Protein AF-A0A223S211-F1 (afdb_monomer)

Secondary structure (DSSP, 8-state):
-----HHHHHHHHHHHHHTTS-TTSPPHHHHHHHHHHHHHHHHTTS--SS-HHHHHHHHHHHHHHH-TTTS-TTT-TTT--SS-HHHHHHHHHHHHHHHHHHHHHHHHHHS---------

Mean predicted aligned error: 13.79 Å

Radius of gyration: 21.32 Å; Cα contacts (8 Å, |Δi|>4): 37; chains: 1; bounding box: 30×64×71 Å

InterPro domains:
  IPR010652 Domain of unknown function DUF1232 [PF06803] (55-91)

Organism: NCBI:txid1235441

pLDDT: mean 74.17, std 15.51, range [44.5, 93.31]

Structure (mmCIF, N/CA/C/O backbone):
data_AF-A0A223S211-F1
#
_entry.id   AF-A0A223S211-F1
#
loop_
_atom_site.group_PDB
_atom_site.id
_atom_site.type_symbol
_atom_site.label_atom_id
_atom_site.label_alt_id
_atom_site.label_comp_id
_atom_site.label_asym_id
_atom_site.label_entity_id
_atom_site.label_seq_id
_atom_site.pdbx_PDB_ins_code
_atom_site.Cartn_x
_atom_site.Cartn_y
_atom_site.Cartn_z
_atom_site.occupancy
_atom_site.B_iso_or_equiv
_atom_site.auth_seq_id
_atom_site.auth_comp_id
_atom_site.auth_asym_id
_atom_site.auth_atom_id
_atom_site.pdbx_PDB_model_num
ATOM 1 N N . MET A 1 1 ? 10.230 50.083 7.044 1.00 44.50 1 MET A N 1
ATOM 2 C CA . MET A 1 1 ? 11.179 48.951 6.926 1.00 44.50 1 MET A CA 1
ATOM 3 C C . MET A 1 1 ? 10.546 47.704 7.547 1.00 44.50 1 MET A C 1
ATOM 5 O O . MET A 1 1 ? 10.408 47.664 8.760 1.00 44.50 1 MET A O 1
ATOM 9 N N . ARG A 1 2 ? 10.102 46.714 6.757 1.00 48.56 2 ARG A N 1
ATOM 10 C CA . ARG A 1 2 ? 9.636 45.405 7.265 1.00 48.56 2 ARG A CA 1
ATOM 11 C C . ARG A 1 2 ? 10.604 44.335 6.758 1.00 48.56 2 ARG A C 1
ATOM 13 O O . ARG A 1 2 ? 10.582 44.000 5.579 1.00 48.56 2 ARG A O 1
ATOM 20 N N . LYS A 1 3 ? 11.503 43.867 7.631 1.00 47.72 3 LYS A N 1
ATOM 21 C CA . LYS A 1 3 ? 12.432 42.766 7.338 1.00 47.72 3 LYS A CA 1
ATOM 22 C C . LYS A 1 3 ? 11.613 41.497 7.108 1.00 47.72 3 LYS A C 1
ATOM 24 O O . LYS A 1 3 ? 10.930 41.010 8.000 1.00 47.72 3 LYS A O 1
ATOM 29 N N . SER A 1 4 ? 11.664 40.999 5.883 1.00 52.56 4 SER A N 1
ATOM 30 C CA . SER A 1 4 ? 11.069 39.742 5.450 1.00 52.56 4 SER A CA 1
ATOM 31 C C . SER A 1 4 ? 11.710 38.561 6.187 1.00 52.56 4 SER A C 1
ATOM 33 O O . SER A 1 4 ? 12.885 38.258 5.969 1.00 52.56 4 SER A O 1
ATOM 35 N N . ASN A 1 5 ? 10.921 37.880 7.022 1.00 55.53 5 ASN A N 1
ATOM 36 C CA . ASN A 1 5 ? 11.266 36.641 7.730 1.00 55.53 5 ASN A CA 1
ATOM 37 C C . ASN A 1 5 ? 11.340 35.443 6.765 1.00 55.53 5 ASN A C 1
ATOM 39 O O . ASN A 1 5 ? 10.596 34.473 6.885 1.00 55.53 5 ASN A O 1
ATOM 43 N N . ARG A 1 6 ? 12.267 35.487 5.801 1.00 54.53 6 ARG A N 1
ATOM 44 C CA . ARG A 1 6 ? 12.559 34.357 4.896 1.00 54.53 6 ARG A CA 1
ATOM 45 C C . ARG A 1 6 ? 13.154 33.156 5.652 1.00 54.53 6 ARG A C 1
ATOM 47 O O . ARG A 1 6 ? 13.075 32.035 5.173 1.00 54.53 6 ARG A O 1
ATOM 54 N N . ALA A 1 7 ? 13.667 33.387 6.864 1.00 60.09 7 ALA A N 1
ATOM 55 C CA . ALA A 1 7 ? 14.140 32.355 7.784 1.00 60.09 7 ALA A CA 1
ATOM 56 C C . ALA A 1 7 ? 13.005 31.510 8.404 1.00 60.09 7 ALA A C 1
ATOM 58 O O . ALA A 1 7 ? 13.226 30.352 8.746 1.00 60.09 7 ALA A O 1
ATOM 59 N N . ALA A 1 8 ? 11.783 32.049 8.510 1.00 59.59 8 ALA A N 1
ATOM 60 C CA . ALA A 1 8 ? 10.662 31.340 9.133 1.00 59.59 8 ALA A CA 1
ATOM 61 C C . ALA A 1 8 ? 10.125 30.197 8.255 1.00 59.59 8 ALA A C 1
ATOM 63 O O . ALA A 1 8 ? 9.730 29.156 8.768 1.00 59.59 8 ALA A O 1
ATOM 64 N N . ALA A 1 9 ? 10.169 30.359 6.930 1.00 62.78 9 ALA A N 1
ATOM 65 C CA . ALA A 1 9 ? 9.744 29.322 5.991 1.00 62.78 9 ALA A CA 1
ATOM 66 C C . ALA A 1 9 ? 10.699 28.115 5.992 1.00 62.78 9 ALA A C 1
ATOM 68 O O . ALA A 1 9 ? 10.250 26.973 5.956 1.00 62.78 9 ALA A O 1
ATOM 69 N N . GLY A 1 10 ? 12.011 28.362 6.097 1.00 68.81 10 GLY A N 1
ATOM 70 C CA . GLY A 1 10 ? 13.014 27.299 6.211 1.00 68.81 10 GLY A CA 1
ATOM 71 C C . GLY A 1 10 ? 12.904 26.523 7.525 1.00 68.81 10 GLY A C 1
ATOM 72 O O . GLY A 1 10 ? 12.969 25.298 7.518 1.00 68.81 10 GLY A O 1
ATOM 73 N N . ALA A 1 11 ? 12.653 27.218 8.638 1.00 68.50 11 ALA A N 1
ATOM 74 C CA . ALA A 1 11 ? 12.440 26.583 9.939 1.00 68.50 11 ALA A CA 1
ATOM 75 C C . ALA A 1 11 ? 11.154 25.735 9.978 1.00 68.50 11 ALA A C 1
ATOM 77 O O . ALA A 1 11 ? 11.175 24.621 10.495 1.00 68.50 11 ALA A O 1
ATOM 78 N N . ALA A 1 12 ? 10.063 26.217 9.372 1.00 66.44 12 ALA A N 1
ATOM 79 C CA . ALA A 1 12 ? 8.811 25.466 9.272 1.00 66.44 12 ALA A CA 1
ATOM 80 C C . ALA A 1 12 ? 8.959 24.196 8.413 1.00 66.44 12 ALA A C 1
ATOM 82 O O . ALA A 1 12 ? 8.445 23.140 8.774 1.00 66.44 12 ALA A O 1
ATOM 83 N N . ALA A 1 13 ? 9.713 24.271 7.312 1.00 67.62 13 ALA A N 1
ATOM 84 C CA . ALA A 1 13 ? 10.011 23.106 6.482 1.00 67.62 13 ALA A CA 1
ATOM 85 C C . ALA A 1 13 ? 10.882 22.073 7.222 1.00 67.62 13 ALA A C 1
ATOM 87 O O . ALA A 1 13 ? 10.626 20.874 7.124 1.00 67.62 13 ALA A O 1
ATOM 88 N N . TRP A 1 14 ? 11.863 22.524 8.013 1.00 66.12 14 TRP A N 1
ATOM 89 C CA . TRP A 1 14 ? 12.709 21.635 8.820 1.00 66.12 14 TRP A CA 1
ATOM 90 C C . TRP A 1 14 ? 11.920 20.931 9.932 1.00 66.12 14 TRP A C 1
ATOM 92 O O . TRP A 1 14 ? 12.124 19.744 10.185 1.00 66.12 14 TRP A O 1
ATOM 102 N N . GLN A 1 15 ? 10.965 21.636 10.545 1.00 61.91 15 GLN A N 1
ATOM 103 C CA . GLN A 1 15 ? 10.058 21.058 11.539 1.00 61.91 15 GLN A CA 1
ATOM 104 C C . GLN A 1 15 ? 9.120 20.017 10.922 1.00 61.91 15 GLN A C 1
ATOM 106 O O . GLN A 1 15 ? 8.964 18.954 11.500 1.00 61.91 15 GLN A O 1
ATOM 111 N N . MET A 1 16 ? 8.589 20.232 9.713 1.00 60.72 16 MET A N 1
ATOM 112 C CA . MET A 1 16 ? 7.743 19.231 9.039 1.00 60.72 16 MET A CA 1
ATOM 113 C C . MET A 1 16 ? 8.492 17.949 8.657 1.00 60.72 16 MET A C 1
ATOM 115 O O . MET A 1 16 ? 7.904 16.870 8.677 1.00 60.72 16 MET A O 1
ATOM 119 N N . VAL A 1 17 ? 9.779 18.053 8.317 1.00 64.19 17 VAL A N 1
ATOM 120 C CA . VAL A 1 17 ? 10.615 16.883 8.007 1.00 64.19 17 VAL A CA 1
ATOM 121 C C . VAL A 1 17 ? 10.928 16.083 9.274 1.00 64.19 17 VAL A C 1
ATOM 123 O O . VAL A 1 17 ? 10.921 14.855 9.231 1.00 64.19 17 VAL A O 1
ATOM 126 N N . HIS A 1 18 ? 11.133 16.751 10.413 1.00 59.31 18 HIS A N 1
ATOM 127 C CA . HIS A 1 18 ? 11.348 16.080 11.700 1.00 59.31 18 HIS A CA 1
ATOM 128 C C . HIS A 1 18 ? 10.036 15.534 12.309 1.00 59.31 18 HIS A C 1
ATOM 130 O O . HIS A 1 18 ? 10.013 14.439 12.873 1.00 59.31 18 HIS A O 1
ATOM 136 N N . ASP A 1 19 ? 8.917 16.229 12.077 1.00 53.62 19 ASP A N 1
ATOM 137 C CA . ASP A 1 19 ? 7.551 15.826 12.448 1.00 53.62 19 ASP A CA 1
ATOM 138 C C . ASP A 1 19 ? 6.927 14.809 11.477 1.00 53.62 19 ASP A C 1
ATOM 140 O O . ASP A 1 19 ? 5.792 14.371 11.677 1.00 53.62 19 ASP A O 1
ATOM 144 N N . GLY A 1 20 ? 7.655 14.372 10.441 1.00 48.09 20 GLY A N 1
ATOM 145 C CA . GLY A 1 20 ? 7.260 13.243 9.586 1.00 48.09 20 GLY A CA 1
ATOM 146 C C . GLY A 1 20 ? 7.055 11.941 10.376 1.00 48.09 20 GLY A C 1
ATOM 147 O O . GLY A 1 20 ? 6.355 11.033 9.928 1.00 48.09 20 GLY A O 1
ATOM 148 N N . THR A 1 21 ? 7.584 11.903 11.599 1.00 55.34 21 THR A N 1
ATOM 149 C CA . THR A 1 21 ? 7.335 10.922 12.660 1.00 55.34 21 THR A CA 1
ATOM 150 C C . THR A 1 21 ? 6.261 11.430 13.633 1.00 55.34 21 THR A C 1
ATOM 152 O O . THR A 1 21 ? 6.496 11.554 14.832 1.00 55.34 21 THR A O 1
ATOM 155 N N . LYS A 1 22 ? 5.059 11.765 13.140 1.00 56.81 22 LYS A N 1
ATOM 156 C CA . LYS A 1 22 ? 3.949 12.173 14.023 1.00 56.81 22 LYS A CA 1
ATOM 157 C C . LYS A 1 22 ? 3.675 11.075 15.069 1.00 56.81 22 LYS A C 1
ATOM 159 O O . LYS A 1 22 ? 3.378 9.944 14.668 1.00 56.81 22 LYS A O 1
ATOM 164 N N . PRO A 1 23 ? 3.700 11.380 16.381 1.00 52.53 23 PRO A N 1
ATOM 165 C CA . PRO A 1 23 ? 3.287 10.438 17.415 1.00 52.53 23 PRO A CA 1
ATOM 166 C C . PRO A 1 23 ? 1.818 10.064 17.182 1.00 52.53 23 PRO A C 1
ATOM 168 O O . PRO A 1 23 ? 0.954 10.937 17.158 1.00 52.53 23 PRO A O 1
ATOM 171 N N . GLY A 1 24 ? 1.537 8.781 16.945 1.00 64.69 24 GLY A N 1
ATOM 172 C CA . GLY A 1 24 ? 0.174 8.263 16.757 1.00 64.69 24 GLY A CA 1
ATOM 173 C C . GLY A 1 24 ? -0.136 7.675 15.378 1.00 64.69 24 GLY A C 1
ATOM 174 O O . GLY A 1 24 ? -1.168 7.025 15.234 1.00 64.69 24 GLY A O 1
ATOM 175 N N . LYS A 1 25 ? 0.739 7.825 14.372 1.00 68.38 25 LYS A N 1
ATOM 176 C CA . LYS A 1 25 ? 0.586 7.119 13.086 1.00 68.38 25 LYS A CA 1
ATOM 177 C C . LYS A 1 25 ? 1.404 5.822 13.066 1.00 68.38 25 LYS A C 1
ATOM 179 O O . LYS A 1 25 ? 2.550 5.834 13.516 1.00 68.38 25 LYS A O 1
ATOM 184 N N . PRO A 1 26 ? 0.878 4.712 12.511 1.00 76.62 26 PRO A N 1
ATOM 185 C CA . PRO A 1 26 ? 1.645 3.476 12.390 1.00 76.62 26 PRO A CA 1
ATOM 186 C C . PRO A 1 26 ? 2.921 3.694 11.575 1.00 76.62 26 PRO A C 1
ATOM 188 O O . PRO A 1 26 ? 2.877 4.368 10.539 1.00 76.62 26 PRO A O 1
ATOM 191 N N . SER A 1 27 ? 4.037 3.108 12.019 1.00 83.56 27 SER A N 1
ATOM 192 C CA . SER A 1 27 ? 5.309 3.165 11.290 1.00 83.56 27 SER A CA 1
ATOM 193 C C . SER A 1 27 ? 5.175 2.535 9.900 1.00 83.56 27 SER A C 1
ATOM 195 O 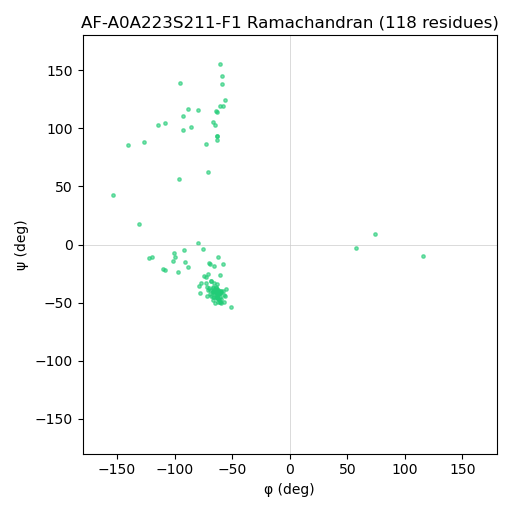O . SER A 1 27 ? 4.329 1.667 9.679 1.00 83.56 27 SER A O 1
ATOM 197 N N . VAL A 1 28 ? 6.021 2.936 8.948 1.00 82.06 28 VAL A N 1
ATOM 198 C CA . VAL A 1 28 ? 6.000 2.379 7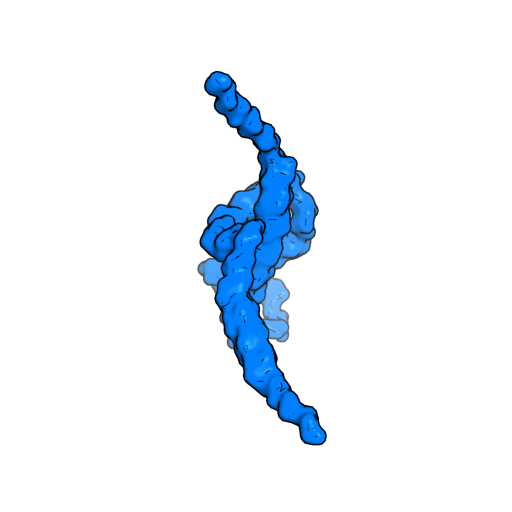.580 1.00 82.06 28 VAL A CA 1
ATOM 199 C C . VAL A 1 28 ? 6.144 0.854 7.593 1.00 82.06 28 VAL A C 1
ATOM 201 O O . VAL A 1 28 ? 5.437 0.166 6.863 1.00 82.06 28 VAL A O 1
ATOM 204 N N . PHE A 1 29 ? 6.975 0.312 8.484 1.00 83.44 29 PHE A N 1
ATOM 205 C CA . PHE A 1 29 ? 7.124 -1.133 8.668 1.00 83.44 29 PHE A CA 1
ATOM 206 C C . PHE A 1 29 ? 5.865 -1.795 9.235 1.00 83.44 29 PHE A C 1
ATOM 208 O O . PHE A 1 29 ? 5.473 -2.859 8.761 1.00 83.44 29 PHE A O 1
ATOM 215 N N . ALA A 1 30 ? 5.192 -1.162 10.202 1.00 85.06 30 ALA A N 1
ATOM 216 C CA . ALA A 1 30 ? 3.920 -1.662 10.722 1.00 85.06 30 ALA A CA 1
ATOM 217 C C . ALA A 1 30 ? 2.836 -1.680 9.632 1.00 85.06 30 ALA A C 1
ATOM 219 O O . ALA A 1 30 ? 2.062 -2.633 9.548 1.00 85.06 30 ALA A O 1
ATOM 220 N N . ARG A 1 31 ? 2.819 -0.663 8.759 1.00 86.50 31 ARG A N 1
ATOM 221 C CA . ARG A 1 31 ? 1.938 -0.621 7.583 1.00 86.50 31 ARG A CA 1
ATOM 222 C C . ARG A 1 31 ? 2.287 -1.734 6.600 1.00 86.50 31 ARG A C 1
ATOM 224 O O . ARG A 1 31 ? 1.416 -2.509 6.238 1.00 86.50 31 ARG A O 1
ATOM 231 N N . ALA A 1 32 ? 3.555 -1.889 6.234 1.00 86.94 32 ALA A N 1
ATOM 232 C CA . ALA A 1 32 ? 3.985 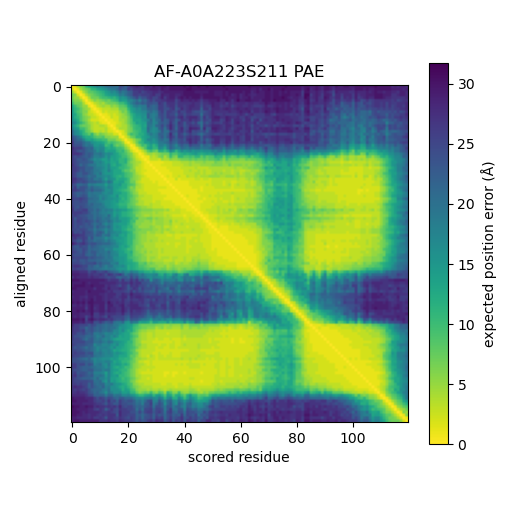-2.959 5.336 1.00 86.94 32 ALA A CA 1
ATOM 233 C C . ALA A 1 32 ? 3.591 -4.354 5.867 1.00 86.94 32 ALA A C 1
ATOM 235 O O . ALA A 1 32 ? 3.023 -5.159 5.132 1.00 86.94 32 ALA A O 1
ATOM 236 N N . GLY A 1 33 ? 3.790 -4.612 7.165 1.00 89.19 33 GLY A N 1
ATOM 237 C CA . GLY A 1 33 ? 3.398 -5.872 7.808 1.00 89.19 33 GLY A CA 1
ATOM 238 C C . GLY A 1 33 ? 1.883 -6.083 7.955 1.00 89.19 33 GLY A C 1
ATOM 239 O O . GLY A 1 33 ? 1.432 -7.203 8.200 1.00 89.19 33 GLY A O 1
ATOM 240 N N . ALA A 1 34 ? 1.070 -5.036 7.811 1.00 91.19 34 ALA A N 1
ATOM 241 C CA . ALA A 1 34 ? -0.387 -5.128 7.875 1.00 91.19 34 ALA A CA 1
ATOM 242 C C . ALA A 1 34 ? -1.046 -5.375 6.508 1.00 91.19 34 ALA A C 1
ATOM 244 O O . ALA A 1 34 ? -2.181 -5.847 6.474 1.00 91.19 34 ALA A O 1
ATOM 245 N N . VAL A 1 35 ? -0.328 -5.180 5.396 1.00 91.31 35 VAL A N 1
ATOM 246 C CA . VAL A 1 35 ? -0.813 -5.479 4.035 1.00 91.31 35 VAL A CA 1
ATOM 247 C C . VAL A 1 35 ? -1.382 -6.903 3.889 1.00 91.31 35 VAL A C 1
ATOM 249 O O . VAL A 1 35 ? -2.537 -7.022 3.477 1.00 91.31 35 VAL A O 1
ATOM 252 N N . PRO A 1 36 ? -0.672 -7.998 4.240 1.00 90.12 36 PRO A N 1
ATOM 253 C CA . PRO A 1 36 ? -1.217 -9.348 4.059 1.00 90.12 36 PRO A CA 1
ATOM 254 C C . PRO A 1 36 ? -2.477 -9.596 4.902 1.00 90.12 36 PRO A C 1
ATOM 256 O O . PRO A 1 36 ? -3.403 -10.268 4.448 1.00 90.12 36 PRO A O 1
ATOM 259 N N . ARG A 1 37 ? -2.551 -9.009 6.104 1.00 92.00 37 ARG A N 1
ATOM 260 C CA . ARG A 1 37 ? -3.731 -9.097 6.980 1.00 92.00 37 ARG A CA 1
ATOM 261 C C . ARG A 1 37 ? -4.914 -8.319 6.409 1.00 92.00 37 ARG A C 1
ATOM 263 O O . ARG A 1 37 ? -6.016 -8.858 6.363 1.00 92.00 37 ARG A O 1
ATOM 270 N N . MET A 1 38 ? -4.674 -7.115 5.889 1.00 93.31 38 MET A N 1
ATOM 271 C CA . MET A 1 38 ? -5.677 -6.306 5.191 1.00 93.31 38 MET A CA 1
ATOM 272 C C . MET A 1 38 ? -6.283 -7.059 4.007 1.00 93.31 38 MET A C 1
ATOM 274 O O . MET A 1 38 ? -7.507 -7.148 3.891 1.00 93.31 38 MET A O 1
ATOM 278 N N . LEU A 1 39 ? -5.435 -7.634 3.150 1.00 90.06 39 LEU A N 1
ATOM 279 C CA . LEU A 1 39 ? -5.885 -8.411 1.996 1.00 90.06 39 LEU A CA 1
ATOM 280 C C . LEU A 1 39 ? -6.667 -9.655 2.442 1.00 90.06 39 LEU A C 1
ATOM 282 O O . LEU A 1 39 ? -7.763 -9.898 1.939 1.00 90.06 39 LEU A O 1
ATOM 286 N N . GLY A 1 40 ? -6.165 -10.394 3.437 1.00 90.06 40 GLY A N 1
ATOM 287 C CA . GLY A 1 40 ? -6.851 -11.561 3.996 1.00 90.06 40 GLY A CA 1
ATOM 288 C C . GLY A 1 40 ? -8.230 -11.230 4.577 1.00 90.06 40 GLY A C 1
ATOM 289 O O . GLY A 1 40 ? -9.213 -11.899 4.254 1.00 90.06 40 GLY A O 1
ATOM 290 N N . ASN A 1 41 ? -8.337 -10.165 5.374 1.00 91.75 41 ASN A N 1
ATOM 291 C CA . ASN A 1 41 ? -9.600 -9.726 5.971 1.00 91.75 41 ASN A CA 1
ATOM 292 C C . ASN A 1 41 ? -10.578 -9.189 4.924 1.00 91.75 41 ASN A C 1
ATOM 294 O O . ASN A 1 41 ? -11.786 -9.393 5.057 1.00 91.75 41 ASN A O 1
ATOM 298 N N . ARG A 1 42 ? -10.082 -8.582 3.839 1.00 91.00 42 ARG A N 1
ATOM 299 C CA . ARG A 1 42 ? -10.924 -8.191 2.704 1.00 91.00 42 ARG A CA 1
ATOM 300 C C . ARG A 1 42 ? -11.466 -9.396 1.936 1.00 91.00 42 ARG A C 1
ATOM 302 O O . ARG A 1 42 ? -12.647 -9.396 1.583 1.00 91.00 42 ARG A O 1
ATOM 309 N N . VAL A 1 43 ? -10.626 -10.396 1.659 1.00 89.12 43 VAL A N 1
ATOM 310 C CA . VAL A 1 43 ? -11.022 -11.631 0.952 1.00 89.12 43 VAL A CA 1
ATOM 311 C C . VAL A 1 43 ? -12.038 -12.426 1.775 1.00 89.12 43 VAL A C 1
ATOM 313 O O . VAL A 1 43 ? -13.000 -12.950 1.226 1.00 89.12 43 VAL A O 1
ATOM 316 N N . ARG A 1 44 ? -11.886 -12.436 3.104 1.00 90.88 44 ARG A N 1
ATOM 317 C CA . ARG A 1 44 ? -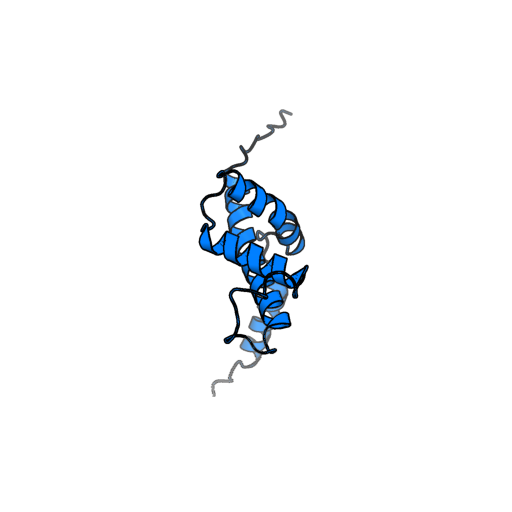12.841 -13.040 4.050 1.00 90.88 44 ARG A CA 1
ATOM 318 C C . ARG A 1 44 ? -14.121 -12.220 4.263 1.00 90.88 44 ARG A C 1
ATOM 320 O O . ARG A 1 44 ? -14.987 -12.655 5.012 1.00 90.88 44 ARG A O 1
ATOM 327 N N . GLY A 1 45 ? -14.235 -11.032 3.663 1.00 88.94 45 GLY A N 1
ATOM 328 C CA . GLY A 1 45 ? -15.395 -10.146 3.810 1.00 88.94 45 GLY A CA 1
ATOM 329 C C . GLY A 1 45 ? -15.492 -9.411 5.154 1.00 88.94 45 GLY A C 1
ATOM 330 O O . GLY A 1 45 ? -16.502 -8.769 5.413 1.00 88.94 45 GLY A O 1
ATOM 331 N N . GLN A 1 46 ? -14.459 -9.476 5.998 1.00 88.62 46 GLN A N 1
ATOM 332 C CA . GLN A 1 46 ? -14.428 -8.822 7.313 1.00 88.62 46 GLN A CA 1
ATOM 333 C C . GLN A 1 46 ? -14.119 -7.324 7.199 1.00 88.62 46 GLN A C 1
ATOM 335 O O . GLN A 1 46 ? -14.673 -6.518 7.939 1.00 88.62 46 GLN A O 1
ATOM 340 N N . TYR A 1 47 ? -13.268 -6.947 6.242 1.00 89.88 47 TYR A N 1
ATOM 341 C CA . TYR A 1 47 ? -12.929 -5.555 5.950 1.00 89.88 47 TYR A CA 1
ATOM 342 C C . TYR A 1 47 ? -13.568 -5.133 4.626 1.00 89.88 47 TYR A C 1
ATOM 344 O O . TYR A 1 47 ? -13.098 -5.534 3.566 1.00 89.88 47 TYR A O 1
ATOM 352 N N . THR A 1 48 ? -14.640 -4.342 4.660 1.00 88.44 48 THR A N 1
ATOM 353 C CA . THR A 1 48 ? -15.393 -3.923 3.457 1.00 88.44 48 THR A CA 1
ATOM 354 C C . THR A 1 48 ? -15.064 -2.508 2.982 1.00 88.44 48 THR A C 1
ATOM 356 O O . THR A 1 48 ? -15.485 -2.126 1.892 1.00 88.44 48 THR A O 1
ATOM 359 N N . GLU A 1 49 ? -14.269 -1.745 3.744 1.00 89.94 49 GLU A N 1
ATOM 360 C CA . GLU A 1 49 ? -13.903 -0.365 3.388 1.00 89.94 49 GLU A CA 1
ATOM 361 C C . GLU A 1 49 ? -12.973 -0.290 2.161 1.00 89.94 49 GLU A C 1
ATOM 363 O O . GLU A 1 49 ? -12.848 0.767 1.548 1.00 89.94 49 GLU A O 1
ATOM 368 N N . LEU A 1 50 ? -12.332 -1.402 1.771 1.00 89.44 50 LEU A N 1
ATOM 369 C CA . LEU A 1 50 ? -11.57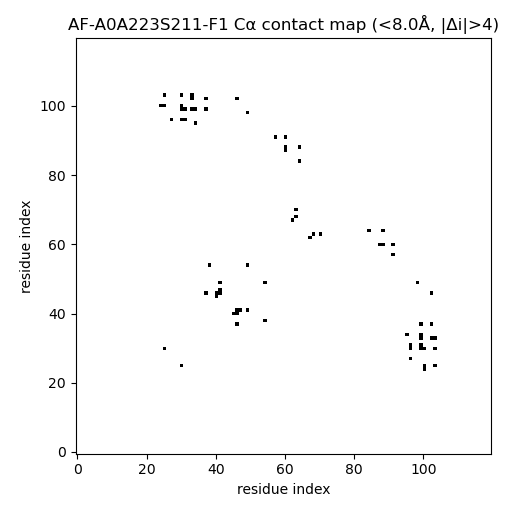2 -1.511 0.521 1.00 89.44 50 LEU A CA 1
ATOM 370 C C . LEU A 1 50 ? -12.497 -1.962 -0.631 1.00 89.44 50 LEU A C 1
ATOM 372 O O . LEU A 1 50 ? -12.994 -3.094 -0.607 1.00 89.44 50 LEU A O 1
ATOM 376 N N . PRO A 1 51 ? -12.703 -1.147 -1.685 1.00 90.88 51 PRO A N 1
ATOM 377 C CA . PRO A 1 51 ? -13.511 -1.541 -2.838 1.00 90.88 51 PRO A CA 1
ATOM 378 C C . PRO A 1 51 ? -12.975 -2.803 -3.528 1.00 90.88 51 PRO A C 1
ATOM 380 O O . PRO A 1 51 ? -11.763 -2.990 -3.642 1.00 90.88 51 PRO A O 1
ATOM 383 N N . ALA A 1 52 ? -13.871 -3.654 -4.044 1.00 86.44 52 ALA A N 1
ATOM 384 C CA . ALA A 1 52 ? -13.479 -4.877 -4.759 1.00 86.44 52 ALA A CA 1
ATOM 385 C C . ALA A 1 52 ? -12.610 -4.574 -5.991 1.00 86.44 52 ALA A C 1
ATOM 387 O O . ALA A 1 52 ? -11.607 -5.243 -6.217 1.00 86.44 52 ALA A O 1
ATOM 388 N N . SER A 1 53 ? -12.948 -3.517 -6.737 1.00 85.56 53 SER A N 1
ATOM 389 C CA . SER A 1 53 ? -12.163 -3.040 -7.881 1.00 85.56 53 SER A CA 1
ATOM 390 C C . SER A 1 53 ? -10.730 -2.681 -7.489 1.00 85.56 53 SER A C 1
ATOM 392 O O . SER A 1 53 ? -9.790 -3.016 -8.204 1.00 85.56 53 SER A O 1
ATOM 394 N N . ARG A 1 54 ? -10.545 -2.052 -6.322 1.00 86.50 54 ARG A N 1
ATOM 395 C CA . ARG A 1 54 ? -9.224 -1.666 -5.820 1.00 86.50 54 ARG A CA 1
ATOM 396 C C . ARG A 1 54 ? -8.400 -2.876 -5.390 1.00 86.50 54 ARG A C 1
ATOM 398 O O . ARG A 1 54 ? -7.211 -2.922 -5.684 1.00 86.50 54 ARG A O 1
ATOM 405 N N . LEU A 1 55 ? -9.034 -3.870 -4.764 1.00 88.38 55 LEU A N 1
ATOM 406 C CA . LEU A 1 55 ? -8.389 -5.150 -4.464 1.00 88.38 55 LEU A CA 1
ATOM 407 C C . LEU A 1 55 ? -7.909 -5.843 -5.746 1.00 88.38 55 LEU A C 1
ATOM 409 O O . LEU A 1 55 ? -6.749 -6.233 -5.817 1.00 88.38 55 LEU A O 1
ATOM 413 N N . VAL A 1 56 ? -8.779 -5.965 -6.754 1.00 86.50 56 VAL A N 1
ATOM 414 C CA . VAL A 1 56 ? -8.420 -6.561 -8.052 1.00 86.50 56 VAL A CA 1
ATOM 415 C C . VAL A 1 56 ? -7.251 -5.807 -8.681 1.00 86.50 56 VAL A C 1
ATOM 417 O O . VAL A 1 56 ? -6.300 -6.436 -9.129 1.00 86.50 56 VAL A O 1
ATOM 420 N N . MET A 1 57 ? -7.260 -4.474 -8.637 1.00 86.19 57 MET A N 1
ATOM 421 C CA . MET A 1 57 ? -6.173 -3.655 -9.174 1.00 86.19 57 MET A CA 1
ATOM 422 C C . MET A 1 57 ? -4.834 -3.898 -8.456 1.00 86.19 57 MET A C 1
ATOM 424 O O . MET A 1 57 ? -3.800 -3.983 -9.113 1.00 86.19 57 MET A O 1
ATOM 428 N N . PHE A 1 58 ? -4.836 -4.080 -7.130 1.00 88.69 58 PHE A N 1
ATOM 429 C CA . PHE A 1 58 ? -3.627 -4.476 -6.397 1.00 88.69 58 PHE A CA 1
ATOM 430 C C . PHE A 1 58 ? -3.155 -5.879 -6.772 1.00 88.69 58 PHE A C 1
ATOM 432 O O . PHE A 1 58 ? -1.959 -6.076 -6.956 1.00 88.69 58 PHE A O 1
ATOM 439 N N . LEU A 1 59 ? -4.070 -6.841 -6.916 1.00 86.00 59 LEU A N 1
ATOM 440 C CA . LEU A 1 59 ? -3.721 -8.204 -7.325 1.00 86.00 59 LEU A CA 1
ATOM 441 C C . LEU A 1 59 ? -3.119 -8.237 -8.732 1.00 86.00 59 LEU A C 1
ATOM 443 O O . LEU A 1 59 ? -2.108 -8.899 -8.930 1.00 86.00 59 LEU A O 1
ATOM 447 N N . VAL A 1 60 ? -3.689 -7.484 -9.676 1.00 84.81 60 VAL A N 1
ATOM 448 C CA . VAL A 1 60 ? -3.151 -7.336 -11.037 1.00 84.81 60 VAL A CA 1
ATOM 449 C C . VAL A 1 60 ? -1.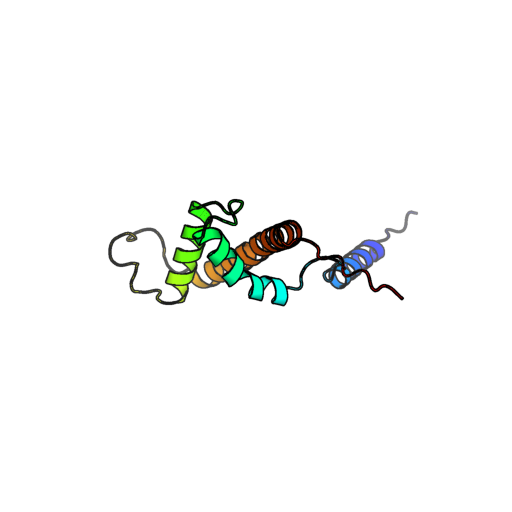761 -6.701 -11.005 1.00 84.81 60 VAL A C 1
ATOM 451 O O . VAL A 1 60 ? -0.844 -7.233 -11.620 1.00 84.81 60 VAL A O 1
ATOM 454 N N . ALA A 1 61 ? -1.571 -5.617 -10.245 1.00 84.44 61 ALA A N 1
ATOM 455 C CA . ALA A 1 61 ? -0.267 -4.964 -10.122 1.00 84.44 61 ALA A CA 1
ATOM 456 C C . ALA A 1 61 ? 0.794 -5.882 -9.482 1.00 84.44 61 ALA A C 1
ATOM 458 O O . ALA A 1 61 ? 1.933 -5.918 -9.935 1.00 84.44 61 ALA A O 1
ATOM 459 N N . ILE A 1 62 ? 0.429 -6.664 -8.459 1.00 85.12 62 ILE A N 1
ATOM 460 C CA . ILE A 1 62 ? 1.327 -7.656 -7.847 1.00 85.12 62 ILE A CA 1
ATOM 461 C C . ILE A 1 62 ? 1.646 -8.781 -8.838 1.00 85.12 62 ILE A C 1
ATOM 463 O O . ILE A 1 62 ? 2.808 -9.157 -8.969 1.00 85.12 62 ILE A O 1
ATOM 467 N N . ALA A 1 63 ? 0.642 -9.305 -9.547 1.00 81.94 63 ALA A N 1
ATOM 468 C CA . ALA A 1 63 ? 0.834 -10.347 -10.552 1.00 81.94 63 ALA A CA 1
ATOM 469 C C . ALA A 1 63 ? 1.771 -9.877 -11.672 1.00 81.94 63 ALA A C 1
ATOM 471 O O . ALA A 1 63 ? 2.671 -10.618 -12.054 1.00 81.94 63 ALA A O 1
ATOM 472 N N . TYR A 1 64 ? 1.618 -8.625 -12.112 1.00 72.94 64 TYR A N 1
ATOM 473 C CA . TYR A 1 64 ? 2.506 -7.985 -13.078 1.00 72.94 64 TYR A CA 1
ATOM 474 C C . TYR A 1 64 ? 3.958 -7.898 -12.577 1.00 72.94 64 TYR A C 1
ATOM 476 O O . TYR A 1 64 ? 4.881 -8.202 -13.323 1.00 72.94 64 TYR A O 1
ATOM 484 N N . ILE A 1 65 ? 4.174 -7.554 -11.301 1.00 76.62 65 ILE A N 1
ATOM 485 C CA . ILE A 1 65 ? 5.521 -7.516 -10.698 1.00 76.62 65 ILE A CA 1
ATOM 486 C C . ILE A 1 65 ? 6.147 -8.919 -10.618 1.00 76.62 65 ILE A C 1
ATOM 488 O O . ILE A 1 65 ? 7.348 -9.068 -10.830 1.00 76.62 65 ILE A O 1
ATOM 492 N N . VAL A 1 66 ? 5.357 -9.943 -10.276 1.00 79.25 66 VAL A N 1
ATOM 493 C CA . VAL A 1 66 ? 5.850 -11.317 -10.061 1.00 79.25 66 VAL A CA 1
ATOM 494 C C . VAL A 1 66 ? 6.103 -12.050 -11.379 1.00 79.25 66 VAL A C 1
ATOM 496 O O . VAL A 1 66 ? 7.102 -12.756 -11.502 1.00 79.25 66 VAL A O 1
ATOM 499 N N . SER A 1 67 ? 5.207 -11.902 -12.353 1.00 71.31 67 SER A N 1
ATOM 500 C CA . SER A 1 67 ? 5.335 -12.497 -13.682 1.00 71.31 67 SER A CA 1
ATOM 501 C C . SER A 1 67 ? 4.857 -11.498 -14.742 1.00 71.31 67 SER A C 1
ATOM 503 O O . SER A 1 67 ? 3.699 -11.547 -15.164 1.00 71.31 67 SER A O 1
ATOM 505 N N . PRO A 1 68 ? 5.742 -10.595 -15.202 1.00 60.88 68 PRO A N 1
ATOM 506 C CA . PRO A 1 68 ? 5.390 -9.575 -16.190 1.00 60.88 68 PRO A CA 1
ATOM 507 C C . PRO A 1 68 ? 4.946 -10.142 -17.552 1.00 60.88 68 PRO A C 1
ATOM 509 O O . PRO A 1 68 ? 4.458 -9.397 -18.395 1.00 60.88 68 PRO A O 1
ATOM 512 N N . VAL A 1 69 ? 5.116 -11.449 -17.791 1.00 59.53 69 VAL A N 1
ATOM 513 C CA . VAL A 1 69 ? 5.056 -12.055 -19.132 1.00 59.53 69 VAL A CA 1
ATOM 514 C C . VAL A 1 69 ? 3.822 -12.948 -19.356 1.00 59.53 69 VAL A C 1
ATOM 516 O O . VAL A 1 69 ? 3.419 -13.121 -20.501 1.00 59.53 69 VAL A O 1
ATOM 519 N N . ASP A 1 70 ? 3.163 -13.464 -18.309 1.00 58.44 70 ASP A N 1
ATOM 520 C CA . ASP A 1 70 ? 2.209 -14.586 -18.470 1.00 58.44 70 ASP A CA 1
ATOM 521 C C . ASP A 1 70 ? 0.709 -14.194 -18.480 1.00 58.44 70 ASP A C 1
ATOM 523 O O . ASP A 1 70 ? -0.135 -14.975 -18.902 1.00 58.44 70 ASP A O 1
ATOM 527 N N . LEU A 1 71 ? 0.341 -12.966 -18.075 1.00 53.28 71 LEU A N 1
ATOM 528 C CA . LEU A 1 71 ? -1.055 -12.458 -18.131 1.00 53.28 71 LEU A CA 1
ATOM 529 C C . LEU A 1 71 ? -1.351 -11.553 -19.342 1.00 53.28 71 LEU A C 1
ATOM 531 O O . LEU A 1 71 ? -2.501 -11.198 -19.603 1.00 53.28 71 LEU A O 1
ATOM 535 N N . VAL A 1 72 ? -0.304 -11.148 -20.055 1.00 61.56 72 VAL A N 1
ATOM 536 C CA . VAL A 1 72 ? -0.348 -10.252 -21.216 1.00 61.56 72 VAL A CA 1
ATOM 537 C C . VAL A 1 72 ? -0.886 -10.895 -22.516 1.00 61.56 72 VAL A C 1
ATOM 539 O O . VAL A 1 72 ? -1.448 -10.131 -23.306 1.00 61.56 72 VAL A O 1
ATOM 542 N N . PRO A 1 73 ? -0.795 -12.224 -22.787 1.00 54.09 73 PRO A N 1
ATOM 543 C CA . PRO A 1 73 ? -0.964 -12.726 -24.156 1.00 54.09 73 PRO A CA 1
ATOM 544 C C . PRO A 1 73 ? -2.312 -12.460 -24.844 1.00 54.09 73 PRO A C 1
ATOM 546 O O . PRO A 1 73 ? -2.335 -12.389 -26.068 1.00 54.09 73 PRO A O 1
ATOM 549 N N . GLU A 1 74 ? -3.424 -12.283 -24.120 1.00 57.28 74 GLU A N 1
ATOM 550 C CA . GLU A 1 74 ? -4.754 -12.306 -24.762 1.00 57.28 74 GLU A CA 1
ATOM 551 C C . GLU A 1 74 ? -5.616 -11.040 -24.583 1.00 57.28 74 GLU A C 1
ATOM 553 O O . GLU A 1 74 ? -6.598 -10.890 -25.306 1.00 57.28 74 GLU A O 1
ATOM 558 N N . LEU A 1 75 ? -5.263 -10.086 -23.702 1.00 58.16 75 LEU A N 1
ATOM 559 C CA . LEU A 1 75 ? -6.141 -8.933 -23.394 1.00 58.16 75 LEU A CA 1
ATOM 560 C C . LEU A 1 75 ? -5.554 -7.533 -23.697 1.00 58.16 75 LEU A C 1
ATOM 562 O O . LEU A 1 75 ? -6.298 -6.556 -23.632 1.00 58.16 75 LEU A O 1
ATOM 566 N N . LEU A 1 76 ? -4.253 -7.391 -24.011 1.00 55.69 76 LEU A N 1
ATOM 567 C CA . LEU A 1 76 ? -3.541 -6.098 -23.864 1.00 55.69 76 LEU A CA 1
ATOM 568 C C . LEU A 1 76 ? -2.706 -5.576 -25.053 1.00 55.69 76 LEU A C 1
ATOM 570 O O . LEU A 1 76 ? -1.910 -4.653 -24.879 1.00 55.69 76 LEU A O 1
ATOM 574 N N . ILE A 1 77 ? -2.895 -6.059 -26.278 1.00 60.19 77 ILE A N 1
ATOM 575 C CA . ILE A 1 77 ? -2.302 -5.403 -27.460 1.00 60.19 77 ILE A CA 1
ATOM 576 C C . ILE A 1 77 ? -3.366 -4.419 -27.993 1.00 60.19 77 ILE A C 1
ATOM 578 O O . ILE A 1 77 ? -4.294 -4.910 -28.637 1.00 60.19 77 ILE A O 1
ATOM 582 N N . PRO A 1 78 ? -3.339 -3.082 -27.702 1.00 50.25 78 PRO A N 1
ATOM 583 C CA . PRO A 1 78 ? -2.224 -2.175 -28.044 1.00 50.25 78 PRO A CA 1
ATOM 584 C C . PRO A 1 78 ? -2.011 -0.898 -27.150 1.00 50.25 78 PRO A C 1
ATOM 586 O O . PRO A 1 78 ? -1.803 0.177 -27.710 1.00 50.25 78 PRO A O 1
ATOM 589 N N . ILE A 1 79 ? -2.090 -0.920 -25.802 1.00 55.31 79 ILE A N 1
ATOM 590 C CA . ILE A 1 79 ? -2.075 0.350 -25.000 1.00 55.31 79 ILE A CA 1
ATOM 591 C C . ILE A 1 79 ? -0.796 0.645 -24.187 1.00 55.31 79 ILE A C 1
ATOM 593 O O . ILE A 1 79 ? -0.551 1.809 -23.884 1.00 55.31 79 ILE A O 1
ATOM 597 N N . LEU A 1 80 ? 0.053 -0.319 -23.827 1.00 53.75 80 LEU A N 1
ATOM 598 C CA . LEU A 1 80 ? 1.039 -0.079 -22.754 1.00 53.75 80 LEU A CA 1
ATOM 599 C C . LEU A 1 80 ? 2.475 -0.385 -23.183 1.00 53.75 80 LEU A C 1
ATOM 601 O O . LEU A 1 80 ? 2.982 -1.489 -23.025 1.00 53.75 80 LEU A O 1
ATOM 605 N N . GLY A 1 81 ? 3.132 0.628 -23.748 1.00 47.69 81 GLY A N 1
ATOM 606 C CA . GLY A 1 81 ? 4.558 0.612 -24.056 1.00 47.69 81 GLY A CA 1
ATOM 607 C C . GLY A 1 81 ? 5.403 1.197 -22.918 1.00 47.69 81 GLY A C 1
ATOM 608 O O . GLY A 1 81 ? 5.396 2.403 -22.700 1.00 47.69 81 GLY A O 1
ATOM 609 N N . PHE A 1 82 ? 6.165 0.333 -22.245 1.00 47.12 82 PHE A N 1
ATOM 610 C CA . PHE A 1 82 ? 7.519 0.543 -21.694 1.00 47.12 82 PHE A CA 1
ATOM 611 C C . PHE A 1 82 ? 7.836 1.672 -20.685 1.00 47.12 82 PHE A C 1
ATOM 613 O O . PHE A 1 82 ? 8.959 1.702 -20.187 1.00 47.12 82 PHE A O 1
ATOM 620 N N . ALA A 1 83 ? 6.912 2.559 -20.308 1.00 50.12 83 ALA A N 1
ATOM 621 C CA . ALA A 1 83 ? 7.170 3.580 -19.275 1.00 50.12 83 ALA A CA 1
ATOM 622 C C . ALA A 1 83 ? 6.786 3.152 -17.834 1.00 50.12 83 ALA A C 1
ATOM 624 O O . ALA A 1 83 ? 7.024 3.903 -16.888 1.00 50.12 83 ALA A O 1
ATOM 625 N N . ASP A 1 84 ? 6.174 1.975 -17.662 1.00 65.19 84 ASP A N 1
ATOM 626 C CA . ASP A 1 84 ? 5.185 1.730 -16.598 1.00 65.19 84 ASP A CA 1
ATOM 627 C C . ASP A 1 84 ? 5.720 1.047 -15.314 1.00 65.19 84 ASP A C 1
ATOM 629 O O . ASP A 1 84 ? 5.172 1.251 -14.237 1.00 65.19 84 ASP A O 1
ATOM 633 N N . ASP A 1 85 ? 6.826 0.296 -15.346 1.00 70.94 85 ASP A N 1
ATOM 634 C CA . ASP A 1 85 ? 7.165 -0.643 -14.250 1.00 70.94 85 ASP A CA 1
ATOM 635 C C . ASP A 1 85 ? 7.494 0.031 -12.904 1.00 70.94 85 ASP A C 1
ATOM 637 O O . ASP A 1 85 ? 6.967 -0.337 -11.850 1.00 70.94 85 ASP A O 1
ATOM 641 N N . ILE A 1 86 ? 8.348 1.061 -12.919 1.00 79.50 86 ILE A N 1
ATOM 642 C CA . ILE A 1 86 ? 8.712 1.812 -11.703 1.00 79.50 86 ILE A CA 1
ATOM 643 C C . ILE A 1 86 ? 7.518 2.641 -11.217 1.00 79.50 86 ILE A C 1
ATOM 645 O O . ILE A 1 86 ? 7.284 2.749 -10.011 1.00 79.50 86 ILE A O 1
ATOM 649 N N . GLY A 1 87 ? 6.742 3.199 -12.150 1.00 82.31 87 GLY A N 1
ATOM 650 C CA . GLY A 1 87 ? 5.532 3.958 -11.849 1.00 82.31 87 GLY A CA 1
ATOM 651 C C . GLY A 1 87 ? 4.495 3.098 -11.133 1.00 82.31 87 GLY A C 1
ATOM 652 O O . GLY A 1 87 ? 3.995 3.502 -10.082 1.00 82.31 87 GLY A O 1
ATOM 653 N N . VAL A 1 88 ? 4.249 1.885 -11.635 1.00 81.81 88 VAL A N 1
ATOM 654 C CA . VAL A 1 88 ? 3.342 0.899 -11.035 1.00 81.81 88 VAL A CA 1
ATOM 655 C C . VAL A 1 88 ? 3.805 0.511 -9.638 1.00 81.81 88 VAL A C 1
ATOM 657 O O . VAL A 1 88 ? 2.991 0.519 -8.716 1.00 81.81 88 VAL A O 1
ATOM 660 N N . VAL A 1 89 ? 5.096 0.239 -9.430 1.00 86.25 89 VAL A N 1
ATOM 661 C CA . VAL A 1 89 ? 5.624 -0.098 -8.095 1.00 86.25 89 VAL A CA 1
ATOM 662 C C . VAL A 1 89 ? 5.456 1.067 -7.115 1.00 86.25 89 VAL A C 1
ATOM 664 O O . VAL A 1 89 ? 4.991 0.860 -5.989 1.00 86.25 89 VAL A O 1
ATOM 667 N N . ILE A 1 90 ? 5.791 2.296 -7.522 1.00 89.19 90 ILE A N 1
ATOM 668 C CA . ILE A 1 90 ? 5.644 3.494 -6.678 1.00 89.19 90 ILE A CA 1
ATOM 669 C C . ILE A 1 90 ? 4.170 3.755 -6.357 1.00 89.19 90 ILE A C 1
ATOM 671 O O . ILE A 1 90 ? 3.820 4.019 -5.200 1.00 89.19 90 ILE A O 1
ATOM 675 N N . TRP A 1 91 ? 3.303 3.665 -7.364 1.00 88.00 91 TRP A N 1
ATOM 676 C CA . TRP A 1 91 ? 1.865 3.850 -7.220 1.00 88.00 91 TRP A CA 1
ATOM 677 C C . TRP A 1 91 ? 1.250 2.780 -6.315 1.00 88.00 91 TRP A C 1
ATOM 679 O O . TRP A 1 91 ? 0.488 3.116 -5.403 1.00 88.00 91 TRP A O 1
ATOM 689 N N . LEU A 1 92 ? 1.619 1.511 -6.510 1.00 90.25 92 LEU A N 1
ATOM 690 C CA . LEU A 1 92 ? 1.153 0.382 -5.710 1.00 90.25 92 LEU A CA 1
ATOM 691 C C 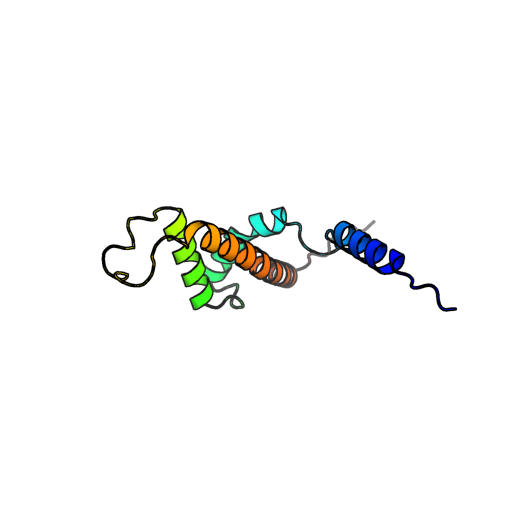. LEU A 1 92 ? 1.597 0.546 -4.258 1.00 90.25 92 LEU A C 1
ATOM 693 O O . LEU A 1 92 ? 0.771 0.472 -3.351 1.00 90.25 92 LEU A O 1
ATOM 697 N N . THR A 1 93 ? 2.879 0.838 -4.035 1.00 89.88 93 THR A N 1
ATOM 698 C CA . THR A 1 93 ? 3.442 1.034 -2.693 1.00 89.88 93 THR A CA 1
ATOM 699 C C . THR A 1 93 ? 2.757 2.191 -1.970 1.00 89.88 93 THR A C 1
ATOM 701 O O . THR A 1 93 ? 2.284 2.022 -0.846 1.00 89.88 93 THR A O 1
ATOM 704 N N . SER A 1 94 ? 2.631 3.352 -2.619 1.00 88.62 94 SER A N 1
ATOM 705 C CA . SER A 1 94 ? 1.972 4.527 -2.029 1.00 88.62 94 SER A CA 1
ATOM 706 C C . SER A 1 94 ? 0.494 4.261 -1.733 1.00 88.62 94 SER A C 1
ATOM 708 O O . SER A 1 94 ? -0.007 4.631 -0.669 1.00 88.62 94 SER A O 1
ATOM 710 N N . SER A 1 95 ? -0.197 3.563 -2.639 1.00 90.12 95 SER A N 1
ATOM 711 C CA . SER A 1 95 ? -1.604 3.195 -2.464 1.00 90.12 95 SER A CA 1
ATOM 712 C C . SER A 1 95 ? -1.791 2.219 -1.303 1.00 90.12 95 SER A C 1
ATOM 714 O O . SER A 1 95 ? -2.665 2.432 -0.463 1.00 90.12 95 SER A O 1
ATOM 716 N N . LEU A 1 96 ? -0.950 1.186 -1.206 1.00 91.56 96 LEU A N 1
ATOM 717 C CA . LEU A 1 96 ? -0.982 0.223 -0.106 1.00 91.56 96 LEU A CA 1
ATOM 718 C C . LEU A 1 96 ? -0.676 0.887 1.238 1.00 91.56 96 LEU A C 1
ATOM 720 O O . LEU A 1 96 ? -1.357 0.594 2.218 1.00 91.56 96 LEU A O 1
ATOM 724 N N . LEU A 1 97 ? 0.288 1.809 1.302 1.00 89.00 97 LEU A N 1
ATOM 725 C CA . LEU A 1 97 ? 0.598 2.548 2.531 1.00 89.00 97 LEU A CA 1
ATOM 726 C C . LEU A 1 97 ? -0.593 3.375 3.039 1.00 89.00 97 LEU A C 1
ATOM 728 O O . LEU A 1 97 ? -0.811 3.431 4.252 1.00 89.00 97 LEU A O 1
ATOM 732 N N . GLY A 1 98 ? -1.344 4.010 2.133 1.00 88.25 98 GLY A N 1
ATOM 733 C CA . GLY A 1 98 ? -2.542 4.783 2.473 1.00 88.25 98 GLY A CA 1
ATOM 734 C C . GLY A 1 98 ? -3.726 3.902 2.879 1.00 88.25 98 GLY A C 1
ATOM 735 O O . GLY A 1 98 ? -4.384 4.166 3.883 1.00 88.25 98 GLY A O 1
ATOM 736 N N . GLU A 1 99 ? -3.972 2.817 2.142 1.00 92.38 99 GLU A N 1
ATOM 737 C CA . GLU A 1 99 ? -5.024 1.845 2.474 1.00 92.38 99 GLU A CA 1
ATOM 738 C C . GLU A 1 99 ? -4.754 1.140 3.807 1.00 92.38 99 GLU A C 1
ATOM 740 O O . GLU A 1 99 ? -5.674 0.920 4.595 1.00 92.38 99 GLU A O 1
ATOM 745 N N . THR A 1 100 ? -3.488 0.835 4.093 1.00 91.06 100 THR A N 1
ATOM 746 C CA . THR A 1 100 ? -3.130 0.121 5.318 1.00 91.06 100 THR A CA 1
ATOM 747 C C . THR A 1 100 ? -3.257 0.994 6.564 1.00 91.06 100 THR A C 1
ATOM 749 O O . THR A 1 100 ? -3.538 0.482 7.642 1.00 91.06 100 THR A O 1
ATOM 752 N N . GLU A 1 101 ? -3.102 2.314 6.440 1.00 89.94 101 GLU A N 1
ATOM 753 C CA . GLU A 1 101 ? -3.399 3.240 7.539 1.00 89.94 101 GLU A CA 1
ATOM 754 C C . GLU A 1 101 ? -4.875 3.142 7.947 1.00 89.94 101 GLU A C 1
ATOM 756 O O . GLU A 1 101 ? -5.168 2.884 9.113 1.00 89.94 101 GLU A O 1
ATOM 761 N N . ARG A 1 102 ? -5.791 3.208 6.973 1.00 89.56 102 ARG A N 1
ATOM 762 C CA . ARG A 1 102 ? -7.230 3.009 7.214 1.00 89.56 102 ARG A CA 1
ATOM 763 C C . ARG A 1 102 ? -7.550 1.626 7.771 1.00 89.56 102 ARG A C 1
ATOM 765 O O . ARG A 1 102 ? -8.347 1.502 8.697 1.00 89.56 102 ARG A O 1
ATOM 772 N N . TYR A 1 103 ? -6.907 0.592 7.233 1.00 92.38 103 TYR A N 1
ATOM 773 C CA . TYR A 1 103 ? -7.076 -0.766 7.735 1.00 92.38 103 TYR A CA 1
ATOM 774 C C . TYR A 1 103 ? -6.638 -0.895 9.198 1.00 92.38 103 TYR A C 1
ATOM 776 O O . TYR A 1 103 ? -7.343 -1.517 9.984 1.00 92.38 103 TYR A O 1
ATOM 784 N N . LEU A 1 104 ? -5.508 -0.298 9.586 1.00 90.62 104 LEU A N 1
ATOM 785 C CA . LEU A 1 104 ? -5.018 -0.345 10.965 1.00 90.62 104 LE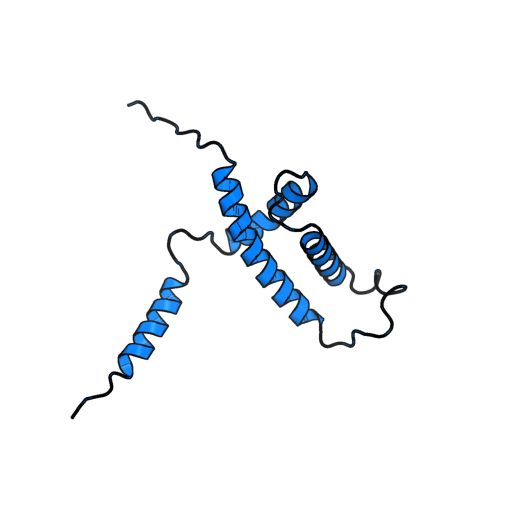U A CA 1
ATOM 786 C C . LEU A 1 104 ? -5.943 0.404 11.931 1.00 90.62 104 LEU A C 1
ATOM 788 O O . LEU A 1 104 ? -6.151 -0.060 13.049 1.00 90.62 104 LEU A O 1
ATOM 792 N N . GLU A 1 105 ? -6.541 1.518 11.504 1.00 89.94 105 GLU A N 1
ATOM 793 C CA . GLU A 1 105 ? -7.581 2.201 12.284 1.00 89.94 105 GLU A CA 1
ATOM 794 C C . GLU A 1 105 ? -8.825 1.320 12.465 1.00 89.94 105 GLU A C 1
ATOM 796 O O . GLU A 1 105 ? -9.366 1.215 13.568 1.00 89.94 105 GLU A O 1
ATOM 801 N N . TRP A 1 106 ? -9.272 0.652 11.399 1.00 91.38 106 TRP A N 1
ATOM 802 C CA . TRP A 1 106 ? -10.374 -0.309 11.463 1.00 91.38 106 TRP A CA 1
ATOM 803 C C . TRP A 1 106 ? -10.044 -1.514 12.359 1.00 91.38 106 TRP A C 1
ATOM 805 O O . TRP A 1 106 ? -10.883 -1.934 13.157 1.00 91.38 106 TRP A O 1
ATOM 815 N N . GLU A 1 107 ? -8.825 -2.047 12.274 1.00 89.06 107 GLU A N 1
ATOM 816 C CA . GLU A 1 107 ? -8.362 -3.203 13.050 1.00 89.06 107 GLU A CA 1
ATOM 817 C C . GLU A 1 107 ? -8.324 -2.877 14.549 1.00 89.06 107 GLU A C 1
ATOM 819 O O . GLU A 1 107 ? -8.752 -3.691 15.369 1.00 89.06 107 GLU A O 1
ATOM 824 N N . GLN A 1 108 ? -7.903 -1.661 14.912 1.00 87.12 108 GLN A N 1
ATOM 825 C CA . GLN A 1 108 ? -7.951 -1.170 16.293 1.00 87.12 108 GLN A CA 1
ATOM 826 C C . GLN A 1 108 ? -9.384 -1.037 16.817 1.00 87.12 108 GLN A C 1
ATOM 828 O O . GLN A 1 108 ? -9.643 -1.405 17.959 1.00 87.12 108 GLN A O 1
ATOM 833 N N . ARG A 1 109 ? -10.326 -0.553 15.994 1.00 85.62 109 ARG A N 1
ATOM 834 C CA . ARG A 1 109 ? -11.754 -0.482 16.365 1.00 85.62 109 ARG A CA 1
ATOM 835 C C . ARG A 1 109 ? -12.403 -1.863 16.485 1.00 85.62 109 ARG A C 1
ATOM 837 O O . ARG A 1 109 ? -13.333 -2.032 17.266 1.00 85.62 109 ARG A O 1
ATOM 844 N N . SER A 1 110 ? -11.934 -2.824 15.692 1.00 79.62 110 SER A N 1
ATOM 845 C CA . SER A 1 110 ? -12.500 -4.176 15.610 1.00 79.62 110 SER A CA 1
ATOM 846 C C . SER A 1 110 ? -11.899 -5.144 16.630 1.00 79.6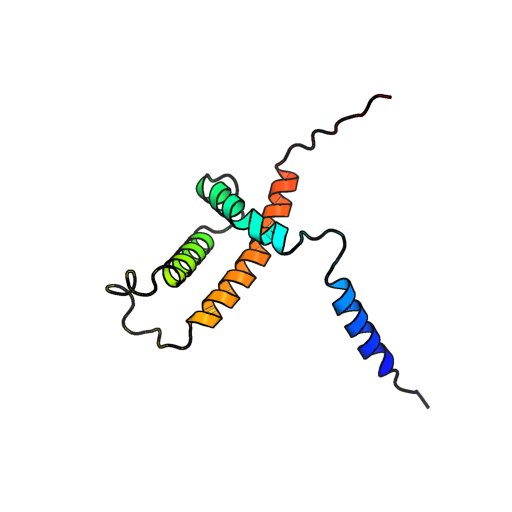2 110 SER A C 1
ATOM 848 O O . SER A 1 110 ? -12.507 -6.172 16.922 1.00 79.62 110 SER A O 1
ATOM 850 N N . THR A 1 111 ? -10.724 -4.831 17.186 1.00 68.62 111 THR A N 1
ATOM 851 C CA . THR A 1 111 ? -10.131 -5.586 18.294 1.00 68.62 111 THR A CA 1
ATOM 852 C C . THR A 1 111 ? -10.813 -5.144 19.589 1.00 68.62 111 THR A C 1
ATOM 854 O O . THR A 1 111 ? -10.676 -3.980 19.967 1.00 68.62 111 THR A O 1
ATOM 857 N N . PRO A 1 112 ? -11.541 -6.025 20.300 1.00 56.94 112 PRO A N 1
ATOM 858 C CA . PRO A 1 112 ? -12.092 -5.683 21.601 1.00 56.94 112 PRO A CA 1
ATOM 859 C C . PRO A 1 112 ? -10.934 -5.287 22.514 1.00 56.94 112 PRO A C 1
ATOM 861 O O . PRO A 1 112 ? -10.020 -6.079 22.742 1.00 56.94 112 PRO A O 1
ATOM 864 N N . TYR A 1 113 ? -10.949 -4.055 23.014 1.00 54.78 113 TYR A N 1
ATOM 865 C CA . TYR A 1 113 ? -10.002 -3.605 24.021 1.00 54.78 113 TYR A CA 1
ATOM 866 C C . TYR A 1 113 ? -10.237 -4.448 25.282 1.00 54.78 113 TYR A C 1
ATOM 868 O O . TYR A 1 113 ? -11.115 -4.143 26.088 1.00 54.78 113 TYR A O 1
ATOM 876 N N . VAL A 1 114 ? -9.504 -5.554 25.450 1.00 57.44 114 VAL A N 1
ATOM 877 C CA . VAL A 1 114 ? -9.465 -6.274 26.726 1.00 57.44 114 VAL A CA 1
ATOM 878 C C . VAL A 1 114 ? -8.645 -5.395 27.660 1.00 57.44 114 VAL A C 1
ATOM 880 O O . VAL A 1 114 ? -7.424 -5.507 27.745 1.00 57.44 114 VAL A O 1
ATOM 883 N N . GLN A 1 115 ? -9.327 -4.447 28.303 1.00 53.16 115 GLN A N 1
ATOM 884 C CA . GLN A 1 115 ? -8.777 -3.623 29.366 1.00 53.16 115 GLN A CA 1
ATOM 885 C C . GLN A 1 115 ? -8.409 -4.557 30.522 1.00 53.16 115 GLN A C 1
ATOM 887 O O . GLN A 1 115 ? -9.233 -4.858 31.383 1.00 53.16 115 GLN A O 1
ATOM 892 N N . GLY A 1 116 ? -7.175 -5.060 30.518 1.00 56.38 116 GLY A N 1
ATOM 893 C CA . GLY A 1 116 ? -6.594 -5.741 31.663 1.00 56.38 116 GLY A CA 1
ATOM 894 C C . GLY A 1 116 ? -6.500 -4.744 32.810 1.00 56.38 116 GLY A C 1
ATOM 895 O O . GLY A 1 116 ? -5.553 -3.969 32.891 1.00 56.38 116 GLY A O 1
ATOM 896 N N . ARG A 1 117 ? -7.521 -4.719 33.668 1.00 53.91 117 ARG A N 1
ATOM 897 C CA . ARG A 1 117 ? -7.460 -4.053 34.965 1.00 53.91 117 ARG A CA 1
ATOM 898 C C . ARG A 1 117 ? -6.419 -4.817 35.785 1.00 53.91 117 ARG A C 1
ATOM 900 O O . ARG A 1 117 ? -6.710 -5.913 36.254 1.00 53.91 117 ARG A O 1
ATOM 907 N N . VAL A 1 118 ? -5.212 -4.267 35.914 1.00 60.50 118 VAL A N 1
ATOM 908 C CA . VAL A 1 118 ? -4.282 -4.683 36.968 1.00 60.50 118 VAL A CA 1
ATOM 909 C C . VAL A 1 118 ? -4.943 -4.251 38.270 1.00 60.50 118 VAL A C 1
ATOM 911 O O . VAL A 1 118 ? -5.120 -3.059 38.520 1.00 60.50 118 VAL A O 1
ATOM 914 N N . VAL A 1 119 ? -5.475 -5.229 38.995 1.00 63.22 119 VAL A N 1
ATOM 915 C CA . VAL A 1 119 ? -5.971 -5.043 40.353 1.00 63.22 119 VAL A CA 1
ATOM 916 C C . VAL A 1 119 ? -4.747 -5.214 41.240 1.00 63.22 119 VAL A C 1
ATOM 918 O O . VAL A 1 119 ? -4.314 -6.346 41.437 1.00 63.22 119 VAL A O 1
ATOM 921 N N . ASP A 1 120 ? -4.184 -4.095 41.687 1.00 53.09 120 ASP A N 1
ATOM 922 C CA . ASP A 1 120 ? -3.314 -4.044 42.865 1.00 53.09 120 ASP A CA 1
ATOM 923 C C . ASP A 1 120 ? -4.147 -3.583 44.070 1.00 53.09 120 ASP A C 1
ATOM 925 O O . ASP A 1 120 ? -5.000 -2.676 43.886 1.00 53.09 120 ASP A O 1
#

Solvent-accessible surface area (backbone atoms only — not comparable to full-atom values): 7576 Å² total; per-residue (Å²): 140,82,85,78,67,69,64,56,60,55,52,52,53,54,48,53,65,67,48,70,68,49,91,88,62,81,49,73,67,58,30,61,70,37,43,67,55,50,53,50,33,36,75,70,64,75,41,69,91,62,52,69,68,56,52,52,52,50,52,52,54,51,46,41,73,76,45,72,71,79,78,50,85,85,82,56,92,89,80,81,80,93,75,51,71,69,54,50,52,53,50,49,52,54,50,50,52,56,52,28,51,56,45,51,55,51,49,58,72,69,45,80,81,79,77,76,76,80,84,127

Sequence (120 aa):
MRKSNRAAAGAAAWQMVHDGTKPGKPSVFARAGAVPRMLGNRVRGQYTELPASRLVMFLVAIAYIVSPVDLVPELLIPILGFADDIGVVIWLTSSLLGETERYLEWEQRSTPYVQGRVVD

Foldseek 3Di:
DDPDPPVVVVVVVVVVVVCVVPPPFDDLVSLVVCLVVQLVCVVVVNDPPQPPVNSVLLVVLVCCVVPVDDPCDPDDPDDDPDPPNVVSVVVSSVVSSVVSRVVVVVVVVVPPPPPPPPDD